Protein AF-A0A7C8Z5X6-F1 (afdb_monomer)

Sequence (108 aa):
DKYNLQQNEWLEAVYNARRQWAPVFFRGCFFASICSTQGIKTFFDGYVNQETTLPLFFKQYERALEDSLEREIEADYESIHSNPVLKTPSPMEQQAADQYTRTIFVKF

Foldseek 3Di:
DVPPCPPVPVVVVCVVCCCVDPVVNCVPPDDPACPDPVSVCVLCVPQDDPPQDPVSNVVSNVVSVVVVVVVVVVQVVCQVPPQDDQPDPDPVLVVCSVVDRPVVSVVD

pLDDT: mean 84.63, std 10.29, range [56.81, 95.25]

Mean predicted aligned error: 8.85 Å

Radius of gyration: 21.06 Å; Cα contacts (8 Å, |Δi|>4): 41; chains: 1; bounding box: 55×21×53 Å

Structure (mmCIF, N/CA/C/O backbone):
data_AF-A0A7C8Z5X6-F1
#
_entry.id   AF-A0A7C8Z5X6-F1
#
loop_
_atom_site.group_PDB
_atom_site.id
_atom_site.type_symbol
_atom_site.label_atom_id
_atom_site.label_alt_id
_atom_site.label_comp_id
_atom_site.label_asym_id
_atom_site.label_entity_id
_atom_site.label_seq_id
_atom_site.pdbx_PDB_ins_code
_atom_site.Cartn_x
_atom_site.Cartn_y
_atom_site.Cartn_z
_atom_site.occupancy
_atom_site.B_iso_or_equiv
_atom_site.auth_seq_id
_atom_site.auth_comp_id
_atom_site.auth_asym_id
_atom_site.auth_atom_id
_atom_site.pdbx_PDB_model_num
ATOM 1 N N . ASP A 1 1 ? -39.346 -7.160 20.034 1.00 57.62 1 ASP A N 1
ATOM 2 C CA . ASP A 1 1 ? -38.999 -6.198 21.111 1.00 57.62 1 ASP A CA 1
ATOM 3 C C . ASP A 1 1 ? -38.221 -6.781 22.298 1.00 57.62 1 ASP A C 1
ATOM 5 O O . ASP A 1 1 ? -38.447 -6.381 23.429 1.00 57.62 1 ASP A O 1
ATOM 9 N N . LYS A 1 2 ? -37.266 -7.706 22.094 1.00 59.91 2 LYS A N 1
ATOM 10 C CA . LYS A 1 2 ? -36.552 -8.359 23.218 1.00 59.91 2 LYS A CA 1
ATOM 11 C C . LYS A 1 2 ? -35.237 -7.668 23.626 1.00 59.91 2 LYS A C 1
ATOM 13 O O . LYS A 1 2 ? -34.713 -7.955 24.694 1.00 59.91 2 LYS A O 1
ATOM 18 N N . TYR A 1 3 ? -34.715 -6.762 22.791 1.00 69.88 3 TYR A N 1
ATOM 19 C CA . TYR A 1 3 ? -33.382 -6.163 22.975 1.00 69.88 3 TYR A CA 1
ATOM 20 C C . TYR A 1 3 ? -33.304 -4.655 22.673 1.00 69.88 3 TYR A C 1
ATOM 22 O O . TYR A 1 3 ? -32.208 -4.110 22.670 1.00 69.88 3 TYR A O 1
ATOM 30 N N . ASN A 1 4 ? -34.428 -3.984 22.376 1.00 65.19 4 ASN A N 1
A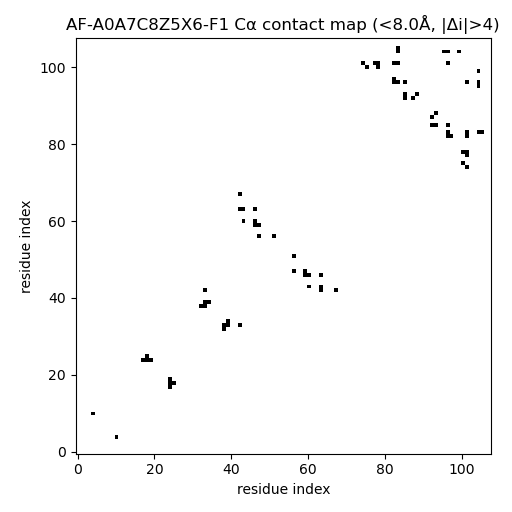TOM 31 C CA . ASN A 1 4 ? -34.481 -2.549 22.028 1.00 65.19 4 ASN A CA 1
ATOM 32 C C . ASN A 1 4 ? -33.417 -2.078 21.008 1.00 65.19 4 ASN A C 1
ATOM 34 O O . ASN A 1 4 ? -32.961 -0.941 21.041 1.00 65.19 4 ASN A O 1
ATOM 38 N N . LEU A 1 5 ? -33.032 -2.941 20.061 1.00 66.12 5 LEU A N 1
ATOM 39 C CA . LEU A 1 5 ? -31.973 -2.650 19.083 1.00 66.12 5 LEU A CA 1
ATOM 40 C C . LEU A 1 5 ? -32.390 -1.627 18.017 1.00 66.12 5 LEU A C 1
ATOM 42 O O . LEU A 1 5 ? -31.532 -1.111 17.311 1.00 66.12 5 LEU A O 1
ATOM 46 N N . GLN A 1 6 ? -33.688 -1.330 17.898 1.00 67.69 6 GLN A N 1
ATOM 47 C CA . GLN A 1 6 ? -34.221 -0.422 16.876 1.00 67.69 6 GLN A CA 1
ATOM 48 C C . GLN A 1 6 ? -33.844 1.054 17.084 1.00 67.69 6 GLN A C 1
ATOM 50 O O . GLN A 1 6 ? -34.075 1.852 16.189 1.00 67.69 6 GLN A O 1
ATOM 55 N N . GLN A 1 7 ? -33.265 1.418 18.233 1.00 71.81 7 GLN A N 1
ATOM 56 C CA . GLN A 1 7 ? -32.818 2.786 18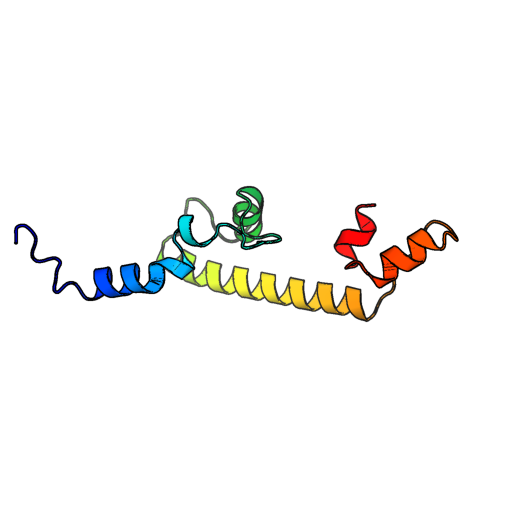.540 1.00 71.81 7 GLN A CA 1
ATOM 57 C C . GLN A 1 7 ? -31.298 2.885 18.733 1.00 71.81 7 GLN A C 1
ATOM 59 O O . GLN A 1 7 ? -30.796 3.890 19.229 1.00 71.81 7 GLN A O 1
ATOM 64 N N . ASN A 1 8 ? -30.543 1.835 18.402 1.00 84.50 8 ASN A N 1
ATOM 65 C CA . ASN A 1 8 ? -29.095 1.874 18.547 1.00 84.50 8 ASN A CA 1
ATOM 66 C C . ASN A 1 8 ? -28.462 2.498 17.296 1.00 84.50 8 ASN A C 1
ATOM 68 O O . ASN A 1 8 ? -28.217 1.809 16.304 1.00 84.50 8 ASN A O 1
ATOM 72 N N . GLU A 1 9 ? -28.178 3.797 17.381 1.00 88.31 9 GLU A N 1
ATOM 73 C CA . GLU A 1 9 ? -27.575 4.587 16.300 1.00 88.31 9 GLU A CA 1
ATOM 74 C C . GLU A 1 9 ? -26.265 3.981 15.781 1.00 88.31 9 GLU A C 1
ATOM 76 O O . GLU A 1 9 ? -26.001 3.995 14.579 1.00 88.31 9 GLU A O 1
ATOM 81 N N . TRP A 1 10 ? -25.449 3.390 16.661 1.00 88.25 10 TRP A N 1
ATOM 82 C CA . TRP A 1 10 ? -24.192 2.762 16.254 1.00 88.25 10 TRP A CA 1
ATOM 83 C C . TRP A 1 10 ? -24.431 1.524 15.383 1.00 88.25 10 TRP A C 1
ATOM 85 O O . TRP A 1 10 ? -23.795 1.372 14.340 1.00 88.25 10 TRP A O 1
ATOM 95 N N . LEU A 1 11 ? -25.376 0.657 15.760 1.00 87.25 11 LEU A N 1
ATOM 96 C CA . LEU A 1 11 ? -25.728 -0.515 14.951 1.00 87.25 11 LEU A CA 1
ATOM 97 C C . LEU A 1 11 ? -26.314 -0.114 13.600 1.00 87.25 11 LEU A C 1
ATOM 99 O O . LEU A 1 11 ? -25.993 -0.735 12.585 1.00 87.25 11 LEU A O 1
ATOM 103 N N . GLU A 1 12 ? -27.144 0.925 13.578 1.00 89.50 12 GLU A N 1
ATOM 104 C CA . GLU A 1 12 ? -27.697 1.461 12.340 1.00 89.50 12 GLU A CA 1
ATOM 105 C C . GLU A 1 12 ? -26.593 2.024 11.432 1.00 89.50 12 GLU A C 1
ATOM 107 O O . GLU A 1 12 ? -26.537 1.683 10.249 1.00 89.50 12 GLU A O 1
ATOM 112 N N . ALA A 1 13 ? -25.651 2.796 11.983 1.00 91.19 13 ALA A N 1
ATOM 113 C CA . ALA A 1 13 ? -24.504 3.319 11.245 1.00 91.19 13 ALA A CA 1
ATOM 114 C C . ALA A 1 13 ? -23.626 2.196 10.663 1.00 91.19 13 ALA A C 1
ATOM 116 O O . ALA A 1 13 ? -23.309 2.208 9.470 1.00 91.19 13 ALA A O 1
ATOM 117 N N . VAL A 1 14 ? -23.290 1.180 11.467 1.00 89.81 14 VAL A N 1
ATOM 118 C CA . VAL A 1 14 ? -22.502 0.016 11.021 1.00 89.81 14 VAL A CA 1
ATOM 119 C C . VAL A 1 14 ? -23.235 -0.761 9.926 1.00 89.81 14 VAL A C 1
ATOM 121 O O . VAL A 1 14 ? -22.626 -1.152 8.924 1.00 89.81 14 VAL A O 1
ATOM 124 N N . TYR A 1 15 ? -24.548 -0.956 10.079 1.00 89.31 15 TYR A N 1
ATOM 125 C CA . TYR A 1 15 ? -25.373 -1.616 9.074 1.00 89.31 15 TYR A CA 1
ATOM 126 C C . TYR A 1 15 ? -25.439 -0.805 7.778 1.00 89.31 15 TYR A C 1
ATOM 128 O O . TYR A 1 15 ? -25.327 -1.373 6.690 1.00 89.31 15 TYR A O 1
ATOM 136 N N . ASN A 1 16 ? -25.571 0.517 7.850 1.00 92.44 16 ASN A N 1
ATOM 137 C CA . ASN A 1 16 ? -25.575 1.389 6.677 1.00 92.44 16 ASN A CA 1
ATOM 138 C C . ASN A 1 16 ? -24.221 1.379 5.948 1.00 92.44 16 ASN A C 1
ATOM 140 O O . ASN A 1 16 ? -24.193 1.342 4.717 1.00 92.44 16 ASN A O 1
ATOM 144 N N . ALA A 1 17 ? -23.113 1.258 6.682 1.00 92.69 17 ALA A N 1
ATOM 145 C CA . ALA A 1 17 ? -21.767 1.119 6.128 1.00 92.69 17 ALA A CA 1
ATOM 146 C C . ALA A 1 17 ? -21.431 -0.292 5.600 1.00 92.69 17 ALA A C 1
ATOM 148 O O . ALA A 1 17 ? -20.336 -0.497 5.084 1.00 92.69 17 ALA A O 1
ATOM 149 N N . ARG A 1 18 ? -22.342 -1.279 5.666 1.00 92.69 18 ARG A N 1
ATOM 150 C CA . ARG A 1 18 ? -22.072 -2.696 5.312 1.00 92.69 18 ARG A CA 1
ATOM 151 C C . ARG A 1 18 ? -21.418 -2.923 3.950 1.00 92.69 18 ARG A C 1
ATOM 153 O O . ARG A 1 18 ? -20.668 -3.877 3.790 1.00 92.69 18 ARG A O 1
ATOM 160 N N . ARG A 1 19 ? -21.664 -2.052 2.969 1.00 87.94 19 ARG A N 1
ATOM 161 C CA . ARG A 1 19 ? -21.029 -2.140 1.642 1.00 87.94 19 ARG A CA 1
ATOM 162 C C . ARG A 1 19 ? -19.524 -1.856 1.659 1.00 87.94 19 ARG A C 1
ATOM 164 O O . ARG A 1 19 ? -18.848 -2.244 0.719 1.00 87.94 19 ARG A O 1
ATOM 171 N N . GLN A 1 20 ? -19.023 -1.181 2.690 1.00 84.38 20 GLN A N 1
ATOM 172 C CA . GLN A 1 20 ? -17.621 -0.785 2.830 1.00 84.38 20 GLN A CA 1
ATOM 173 C C . GLN A 1 20 ? -16.769 -1.825 3.563 1.00 84.38 20 GLN A C 1
ATOM 175 O O . GLN A 1 20 ? -15.550 -1.731 3.514 1.00 84.38 20 GLN A O 1
ATOM 180 N N . TRP A 1 21 ? -17.376 -2.806 4.243 1.00 83.75 21 TRP A N 1
ATOM 181 C CA . TRP A 1 21 ? -16.635 -3.778 5.060 1.00 83.75 21 TRP A CA 1
ATOM 182 C C . TRP A 1 21 ? -17.130 -5.228 4.947 1.00 83.75 21 TRP A C 1
ATOM 184 O O . TRP A 1 21 ? -16.357 -6.149 5.211 1.00 83.75 21 TRP A O 1
ATOM 194 N N . ALA A 1 22 ? -18.390 -5.481 4.566 1.00 86.38 22 ALA A N 1
ATOM 195 C CA . ALA A 1 22 ? -18.926 -6.840 4.563 1.00 86.38 22 ALA A CA 1
ATOM 196 C C . ALA A 1 22 ? -18.555 -7.601 3.267 1.00 86.38 22 ALA A C 1
ATOM 198 O O . ALA A 1 22 ? -18.941 -7.171 2.174 1.00 86.38 22 ALA A O 1
ATOM 199 N N . PRO A 1 23 ? -17.918 -8.791 3.364 1.00 82.69 23 PRO A N 1
ATOM 200 C CA . PRO A 1 23 ? -17.373 -9.519 2.211 1.00 82.69 23 PRO A CA 1
ATOM 201 C C . PRO A 1 23 ? -18.363 -9.832 1.084 1.00 82.69 23 PRO A C 1
ATOM 203 O O . PRO A 1 23 ? -17.979 -9.924 -0.080 1.00 82.69 23 PRO A O 1
ATOM 206 N N . VAL A 1 24 ? -19.651 -9.993 1.405 1.00 88.00 24 VAL A N 1
ATOM 207 C CA . VAL A 1 24 ? -20.696 -10.297 0.413 1.00 88.00 24 VAL A CA 1
ATOM 208 C C . VAL A 1 24 ? -20.836 -9.203 -0.651 1.00 88.00 24 VAL A C 1
ATOM 210 O O . VAL A 1 24 ? -21.163 -9.513 -1.794 1.00 88.00 24 VAL A O 1
ATOM 213 N N . PHE A 1 25 ? -20.541 -7.946 -0.304 1.00 86.56 25 PHE A N 1
ATOM 214 C CA . PHE A 1 25 ? -20.619 -6.810 -1.226 1.00 86.56 25 PHE A CA 1
ATOM 215 C C . PHE A 1 25 ? -19.339 -6.600 -2.041 1.00 86.56 25 PHE A C 1
ATOM 217 O O . PHE A 1 25 ? -19.339 -5.780 -2.951 1.00 86.56 25 PHE A O 1
ATOM 224 N N . PHE A 1 26 ? -18.276 -7.356 -1.760 1.00 81.31 26 PHE A N 1
ATOM 225 C CA . PHE A 1 26 ? -16.993 -7.264 -2.461 1.00 81.31 26 PHE A CA 1
ATOM 226 C C . PHE A 1 26 ? -16.859 -8.245 -3.626 1.00 81.31 26 PHE A C 1
ATOM 228 O O . PHE A 1 26 ? -15.841 -8.255 -4.318 1.00 81.31 26 PHE A O 1
ATOM 235 N N . ARG A 1 27 ? -17.870 -9.090 -3.872 1.00 80.19 27 ARG A N 1
ATOM 236 C CA . ARG A 1 27 ? -17.852 -10.011 -5.014 1.00 80.19 27 ARG A CA 1
ATOM 237 C C . ARG A 1 27 ? -17.775 -9.221 -6.322 1.00 80.19 27 ARG A C 1
ATOM 239 O O . ARG A 1 27 ? -18.687 -8.468 -6.640 1.00 80.19 27 ARG A O 1
ATOM 246 N N . GLY A 1 28 ? -16.703 -9.438 -7.083 1.00 77.00 28 GLY A N 1
ATOM 247 C CA . GLY A 1 28 ? -16.449 -8.751 -8.353 1.00 77.00 28 GLY A CA 1
ATOM 248 C C . GLY A 1 28 ? -15.631 -7.461 -8.230 1.00 77.00 28 GLY A C 1
ATOM 249 O O . GLY A 1 28 ? -15.271 -6.889 -9.253 1.00 77.00 28 GLY A O 1
ATOM 250 N N . CYS A 1 29 ? -15.288 -7.022 -7.016 1.00 77.50 29 CYS A N 1
ATOM 251 C CA . CYS A 1 29 ? -14.332 -5.939 -6.806 1.00 77.50 29 CYS A CA 1
ATOM 252 C C . CYS A 1 29 ? -12.905 -6.504 -6.811 1.00 77.50 29 CYS A C 1
ATOM 254 O O . CYS A 1 29 ? -12.582 -7.410 -6.041 1.00 77.50 29 CYS A O 1
ATOM 256 N N . PHE A 1 30 ? -12.050 -5.977 -7.687 1.00 70.12 30 PHE A N 1
ATOM 257 C CA . PHE A 1 30 ? -10.629 -6.307 -7.701 1.00 70.12 30 PHE A CA 1
ATOM 258 C C . PHE A 1 30 ? -9.888 -5.446 -6.675 1.00 70.12 30 PHE A C 1
ATOM 260 O O . PHE A 1 30 ? -9.941 -4.221 -6.738 1.00 70.12 30 PHE A O 1
ATOM 267 N N . PHE A 1 31 ? -9.181 -6.090 -5.747 1.00 65.69 31 PHE A N 1
ATOM 268 C CA . PHE A 1 31 ? -8.319 -5.427 -4.772 1.00 65.69 31 PHE A CA 1
ATOM 269 C C . PHE A 1 31 ? -6.892 -5.918 -4.999 1.00 65.69 31 PHE A C 1
ATOM 271 O O . PHE A 1 31 ? -6.545 -7.032 -4.609 1.00 65.69 31 PHE A O 1
ATOM 278 N N . ALA A 1 32 ? -6.082 -5.101 -5.672 1.00 59.44 32 ALA A N 1
ATOM 279 C CA . ALA A 1 32 ? -4.797 -5.515 -6.233 1.00 59.44 32 ALA A CA 1
ATOM 280 C C . ALA A 1 32 ? -3.754 -5.969 -5.192 1.00 59.44 32 ALA A C 1
ATOM 282 O O . ALA A 1 32 ? -2.874 -6.756 -5.530 1.00 59.44 32 ALA A O 1
ATOM 283 N N . SER A 1 33 ? -3.831 -5.483 -3.945 1.00 56.81 33 SER A N 1
ATOM 284 C CA . SER A 1 33 ? -2.739 -5.662 -2.971 1.00 56.81 33 SER A CA 1
ATOM 285 C C . SER A 1 33 ? -3.198 -5.889 -1.520 1.00 56.81 33 SER A C 1
ATOM 287 O O . SER A 1 33 ? -2.727 -6.807 -0.851 1.00 56.81 33 SER A O 1
ATOM 289 N N . ILE A 1 34 ? -4.179 -5.123 -1.028 1.00 58.47 34 ILE A N 1
ATOM 290 C CA . ILE A 1 34 ? -4.495 -5.068 0.415 1.00 58.47 34 ILE A CA 1
ATOM 291 C C . ILE A 1 34 ? -5.336 -6.267 0.903 1.00 58.47 34 ILE A C 1
ATOM 293 O O . ILE A 1 34 ? -5.250 -6.649 2.066 1.00 58.47 34 ILE A O 1
ATOM 297 N N . CYS A 1 35 ? -6.111 -6.925 0.033 1.00 56.81 35 CYS A N 1
ATOM 298 C CA . CYS A 1 35 ? -7.020 -8.006 0.453 1.00 56.81 35 CYS A CA 1
ATOM 299 C C . CYS A 1 35 ? -6.354 -9.366 0.723 1.00 56.81 35 CYS A C 1
ATOM 301 O O . CYS A 1 35 ? -7.030 -10.282 1.194 1.00 56.81 35 CYS A O 1
ATOM 303 N N . SER A 1 36 ? -5.064 -9.541 0.426 1.00 63.72 36 SER A N 1
ATOM 304 C CA . SER A 1 36 ? -4.366 -10.782 0.775 1.00 63.72 36 SER A CA 1
ATOM 305 C C . SER A 1 36 ? -4.034 -10.801 2.268 1.00 63.72 36 SER A C 1
ATOM 307 O O . SER A 1 36 ? -3.617 -9.789 2.831 1.00 63.72 36 SER A O 1
ATOM 309 N N . THR A 1 37 ? -4.127 -11.967 2.914 1.00 61.41 37 THR A N 1
ATOM 310 C CA . THR A 1 37 ? -3.630 -12.162 4.291 1.00 61.41 37 THR A CA 1
ATOM 311 C C . THR A 1 37 ? -2.149 -11.795 4.417 1.00 61.41 37 THR A C 1
ATOM 313 O O . THR A 1 37 ? -1.708 -11.343 5.472 1.00 61.41 37 THR A O 1
ATOM 316 N N . GLN A 1 38 ? -1.391 -11.933 3.326 1.00 63.00 38 GLN A N 1
ATOM 317 C CA . GLN A 1 38 ? -0.010 -11.472 3.238 1.00 63.00 38 GLN A CA 1
ATOM 318 C C . GLN A 1 38 ? 0.076 -9.943 3.150 1.00 63.00 38 GLN A C 1
ATOM 320 O O . GLN A 1 38 ? 0.911 -9.368 3.834 1.00 63.00 38 GLN A O 1
ATOM 325 N N . GLY A 1 39 ? -0.822 -9.295 2.398 1.00 66.38 39 GLY A N 1
ATOM 326 C CA . GLY A 1 39 ? -0.875 -7.837 2.227 1.00 66.38 39 GLY A CA 1
ATOM 327 C C . GLY A 1 39 ? -1.138 -7.090 3.535 1.00 66.38 39 GLY A C 1
ATOM 328 O O . GLY A 1 39 ? -0.433 -6.137 3.859 1.00 66.38 39 GLY A O 1
ATOM 329 N N . ILE A 1 40 ? -2.085 -7.581 4.343 1.00 71.50 40 ILE A N 1
ATOM 330 C CA . ILE A 1 40 ? -2.368 -7.017 5.676 1.00 71.50 40 ILE A CA 1
ATOM 331 C C . ILE A 1 40 ? -1.150 -7.171 6.594 1.00 71.50 40 ILE A C 1
ATOM 333 O O . ILE A 1 40 ? -0.785 -6.235 7.302 1.00 71.50 40 ILE A O 1
ATOM 337 N N . LYS A 1 41 ? -0.485 -8.334 6.569 1.00 74.75 41 LYS A N 1
ATOM 338 C CA . LYS A 1 41 ? 0.706 -8.568 7.393 1.00 74.75 41 LYS A CA 1
ATOM 339 C C . LYS A 1 41 ? 1.869 -7.663 6.982 1.00 74.75 41 LYS A C 1
ATOM 341 O O . LYS A 1 41 ? 2.527 -7.121 7.858 1.00 74.75 41 LYS A O 1
ATOM 346 N N . THR A 1 42 ? 2.104 -7.480 5.682 1.00 80.50 42 THR A N 1
ATOM 347 C CA . THR A 1 42 ? 3.166 -6.594 5.179 1.00 80.50 42 THR A CA 1
ATOM 348 C C . THR A 1 42 ? 2.874 -5.119 5.423 1.00 80.50 42 THR A C 1
ATOM 350 O O . THR A 1 42 ? 3.808 -4.348 5.596 1.00 80.50 42 THR A O 1
ATOM 353 N N . PHE A 1 43 ? 1.600 -4.715 5.443 1.00 84.44 43 PHE A N 1
ATOM 354 C CA . PHE A 1 43 ? 1.219 -3.323 5.690 1.00 84.44 43 PHE A CA 1
ATOM 355 C C . PHE A 1 43 ? 1.572 -2.877 7.114 1.00 84.44 43 PHE A C 1
ATOM 357 O O . PHE A 1 43 ? 2.092 -1.786 7.307 1.00 84.44 43 PHE A O 1
ATOM 364 N N . PHE A 1 44 ? 1.332 -3.738 8.106 1.00 88.06 44 PHE A N 1
ATOM 365 C CA . PHE A 1 44 ? 1.617 -3.440 9.514 1.00 88.06 44 PHE A CA 1
ATOM 366 C C . PHE A 1 44 ? 3.011 -3.870 9.981 1.00 88.06 44 PHE A C 1
ATOM 368 O O . PHE A 1 44 ? 3.325 -3.726 11.168 1.00 88.06 44 PHE A O 1
ATOM 375 N N . ASP A 1 45 ? 3.839 -4.408 9.085 1.00 87.88 45 ASP A N 1
ATOM 376 C CA . ASP A 1 45 ? 5.164 -4.903 9.444 1.00 87.88 45 ASP A CA 1
ATOM 377 C C . ASP A 1 45 ? 6.044 -3.757 9.957 1.00 87.88 45 ASP A C 1
ATOM 379 O O . ASP A 1 45 ? 6.153 -2.708 9.330 1.00 87.88 45 ASP A O 1
ATOM 383 N N . GLY A 1 46 ? 6.621 -3.931 11.145 1.00 88.94 46 GLY A N 1
ATOM 384 C CA . GLY A 1 46 ? 7.378 -2.883 11.838 1.00 88.94 46 GLY A CA 1
ATOM 385 C C . GLY A 1 46 ? 6.549 -1.825 12.588 1.00 88.94 46 GLY A C 1
ATOM 386 O O . GLY A 1 46 ? 7.126 -1.103 13.400 1.00 88.94 46 GLY A O 1
ATOM 387 N N . TYR A 1 47 ? 5.223 -1.757 12.406 1.00 90.44 47 TYR A N 1
ATOM 388 C CA . TYR A 1 47 ? 4.356 -0.766 13.073 1.00 90.44 47 TYR A CA 1
ATOM 389 C C . TYR A 1 47 ? 3.613 -1.324 14.289 1.00 90.44 47 TYR A C 1
ATOM 391 O O . TYR A 1 47 ? 3.448 -0.625 15.291 1.00 90.44 47 TYR A O 1
ATOM 399 N N . VAL A 1 48 ? 3.141 -2.572 14.203 1.00 91.62 48 VAL A N 1
ATOM 400 C CA . VAL A 1 48 ? 2.292 -3.198 15.228 1.00 91.62 48 VAL A CA 1
ATOM 401 C C . VAL A 1 48 ? 2.916 -4.505 15.706 1.00 91.62 48 VAL A C 1
ATOM 403 O O . VAL A 1 48 ? 3.340 -5.345 14.917 1.00 91.62 48 VAL A O 1
ATOM 406 N N . ASN A 1 49 ? 2.936 -4.698 17.023 1.00 90.19 49 ASN A N 1
ATOM 407 C CA . ASN A 1 49 ? 3.389 -5.920 17.683 1.00 90.19 49 ASN A CA 1
ATOM 408 C C . ASN A 1 49 ? 2.424 -6.327 18.813 1.00 90.19 49 ASN A C 1
ATOM 410 O O . ASN A 1 49 ? 1.420 -5.661 19.065 1.00 90.19 49 ASN A O 1
ATOM 414 N N . GLN A 1 50 ? 2.731 -7.424 19.511 1.00 89.56 50 GLN A N 1
ATOM 415 C CA . GLN A 1 50 ? 1.876 -7.952 20.586 1.00 89.56 50 GLN A CA 1
ATOM 416 C C . GLN A 1 50 ? 1.731 -7.004 21.791 1.00 89.56 50 GLN A C 1
ATOM 418 O O . GLN A 1 50 ? 0.766 -7.120 22.539 1.00 89.56 50 GLN A O 1
ATOM 423 N N .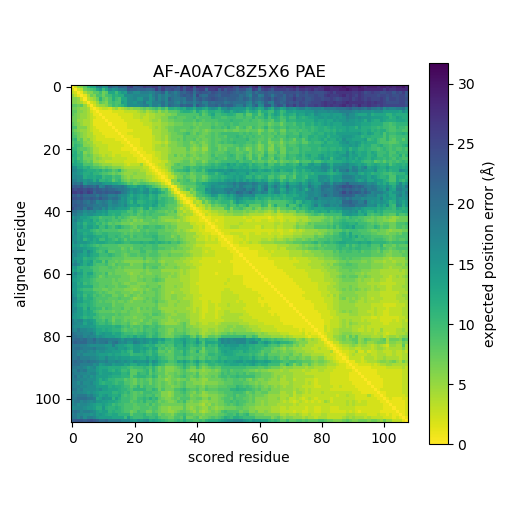 GLU A 1 51 ? 2.656 -6.060 21.969 1.00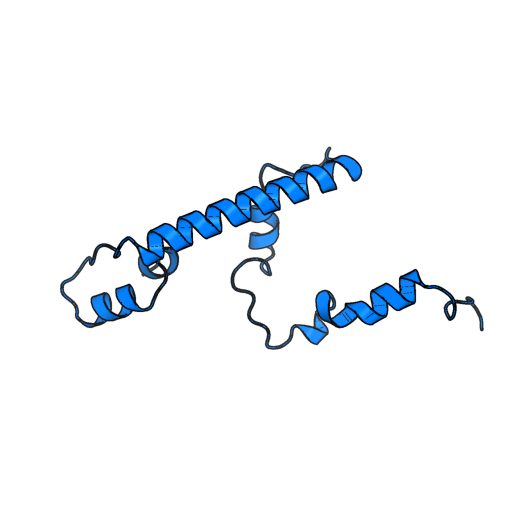 92.94 51 GLU A N 1
ATOM 424 C CA . GLU A 1 51 ? 2.653 -5.082 23.065 1.00 92.94 51 GLU A CA 1
ATOM 425 C C . GLU A 1 51 ? 1.953 -3.767 22.676 1.00 92.94 51 GLU A C 1
ATOM 427 O O . GLU A 1 51 ? 1.779 -2.870 23.503 1.00 92.94 51 GLU A O 1
ATOM 432 N N . THR A 1 52 ? 1.531 -3.631 21.414 1.00 93.00 52 THR A N 1
ATOM 433 C CA . THR A 1 52 ? 0.908 -2.407 20.907 1.00 93.00 52 THR A CA 1
ATOM 434 C C . THR A 1 52 ? -0.501 -2.260 21.475 1.00 93.00 52 THR A C 1
ATOM 436 O O . THR A 1 52 ? -1.410 -3.025 21.158 1.00 93.00 52 THR A O 1
ATOM 439 N N . THR A 1 53 ? -0.698 -1.246 22.317 1.00 95.25 53 THR A N 1
ATOM 440 C CA . THR A 1 53 ? -2.014 -0.931 22.887 1.00 95.25 53 THR A CA 1
ATOM 441 C C . THR A 1 53 ? -2.950 -0.332 21.835 1.00 95.25 53 THR A C 1
ATOM 443 O O . THR A 1 53 ? -2.497 0.281 20.872 1.00 95.25 53 THR A O 1
ATOM 446 N N . LEU A 1 54 ? -4.269 -0.442 22.0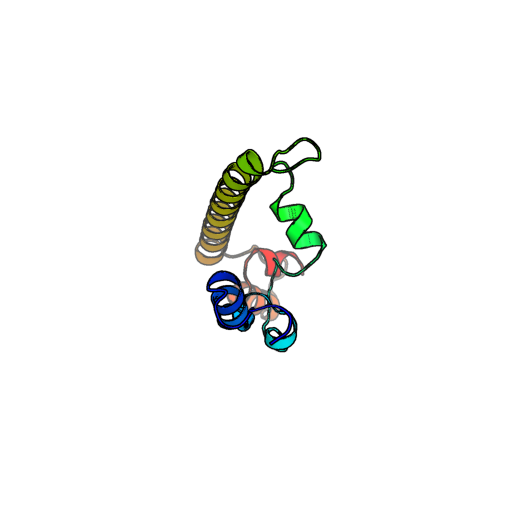30 1.00 94.12 54 LEU A N 1
ATOM 447 C CA . LEU A 1 54 ? -5.262 0.118 21.097 1.00 94.12 54 LEU A CA 1
ATOM 448 C C . LEU A 1 54 ? -5.077 1.623 20.799 1.00 94.12 54 LEU A C 1
ATOM 450 O O . LEU A 1 54 ? -5.152 2.002 19.633 1.00 94.12 54 LEU A O 1
ATOM 454 N N . PRO A 1 55 ? -4.792 2.502 21.779 1.00 94.06 55 PRO A N 1
ATOM 455 C CA . PRO A 1 55 ? -4.518 3.908 21.475 1.00 94.06 55 PRO A CA 1
ATOM 456 C C . PRO A 1 55 ? -3.250 4.107 20.636 1.00 94.06 55 PRO A C 1
ATOM 458 O O . PRO A 1 55 ? -3.204 4.990 19.781 1.00 94.06 55 PRO A O 1
ATOM 461 N N . LEU A 1 56 ? -2.217 3.293 20.873 1.00 93.88 56 LEU A N 1
ATOM 462 C CA . LEU A 1 56 ? -0.981 3.337 20.094 1.00 93.88 56 LEU A CA 1
ATOM 463 C C . LEU A 1 56 ? -1.194 2.781 18.682 1.00 93.88 56 LEU A C 1
ATOM 465 O O . LEU A 1 56 ? -0.621 3.308 17.735 1.00 93.88 56 LEU A O 1
ATOM 469 N N . PHE A 1 57 ? -2.060 1.777 18.535 1.00 94.06 57 PHE A N 1
ATOM 470 C CA . PHE A 1 57 ? -2.427 1.200 17.249 1.00 94.06 57 PHE A CA 1
ATOM 471 C C . PHE A 1 57 ? -2.963 2.257 16.283 1.00 94.06 57 PHE A C 1
ATOM 473 O O . PHE A 1 57 ? -2.504 2.295 15.151 1.00 94.06 57 PHE A O 1
ATOM 480 N N . PHE A 1 58 ? -3.861 3.152 16.711 1.00 93.94 58 PHE A N 1
ATOM 481 C CA . PHE A 1 58 ? -4.385 4.195 15.816 1.00 93.94 58 PHE A CA 1
ATOM 482 C C . PHE A 1 58 ? -3.290 5.135 15.305 1.00 93.94 58 PHE A C 1
ATOM 484 O O . PHE A 1 58 ? -3.238 5.422 14.114 1.00 93.94 58 PHE A O 1
ATOM 491 N N . LYS A 1 59 ? -2.356 5.532 16.178 1.00 94.06 59 LYS A N 1
ATOM 492 C CA . LYS A 1 59 ? -1.206 6.356 15.775 1.00 94.06 59 LYS A CA 1
ATOM 493 C C . LYS A 1 59 ? -0.298 5.629 14.785 1.00 94.06 59 LYS A C 1
ATOM 495 O O . LYS A 1 59 ? 0.170 6.221 13.821 1.00 94.06 59 LYS A O 1
ATOM 500 N N . GLN A 1 60 ? -0.041 4.345 15.028 1.00 94.25 60 GLN A N 1
ATOM 501 C CA . GLN A 1 60 ? 0.794 3.532 14.144 1.00 94.25 60 GLN A CA 1
ATOM 502 C C . GLN A 1 60 ? 0.098 3.214 12.818 1.00 94.25 60 GLN A C 1
ATOM 504 O O . GLN A 1 60 ? 0.760 3.143 11.791 1.00 94.25 60 GLN A O 1
ATOM 509 N N . TYR A 1 61 ? -1.226 3.066 12.824 1.00 92.06 61 TYR A N 1
ATOM 510 C CA . TYR A 1 61 ? -2.037 2.889 11.625 1.00 92.06 61 TYR A CA 1
ATOM 511 C C . TYR A 1 61 ? -1.960 4.113 10.711 1.00 92.06 61 TYR A C 1
ATOM 513 O O . TYR A 1 61 ? -1.711 3.957 9.521 1.00 92.06 61 TYR A O 1
ATOM 521 N N . GLU A 1 62 ? -2.137 5.318 11.262 1.00 93.50 62 GLU A N 1
ATOM 522 C CA . GLU A 1 62 ? -2.024 6.565 10.494 1.00 93.50 62 GLU A CA 1
ATOM 523 C C . GLU A 1 62 ? -0.638 6.695 9.857 1.00 93.50 62 GLU A C 1
ATOM 525 O O . GLU A 1 62 ? -0.532 6.985 8.669 1.00 93.50 62 GLU A O 1
ATOM 530 N N . ARG A 1 63 ? 0.416 6.374 10.614 1.00 93.81 63 ARG A N 1
ATOM 531 C CA . ARG A 1 63 ? 1.788 6.378 10.103 1.00 93.81 63 ARG A CA 1
ATOM 532 C C . ARG A 1 63 ? 2.021 5.334 9.006 1.00 93.81 63 ARG A C 1
ATOM 534 O O . ARG A 1 63 ? 2.596 5.653 7.976 1.00 93.81 63 ARG A O 1
ATOM 541 N N . ALA A 1 64 ? 1.555 4.100 9.203 1.00 91.75 64 ALA A N 1
ATOM 542 C CA . ALA A 1 64 ? 1.664 3.045 8.194 1.00 91.75 64 ALA A CA 1
ATOM 543 C C . ALA A 1 64 ? 0.921 3.412 6.899 1.00 91.75 64 ALA A C 1
ATOM 545 O O . ALA A 1 64 ? 1.371 3.077 5.804 1.00 91.75 64 ALA A O 1
ATOM 546 N N . LEU A 1 65 ? -0.210 4.114 7.023 1.00 90.75 65 LEU A N 1
ATOM 547 C CA . LEU A 1 65 ? -0.976 4.617 5.890 1.00 90.75 65 LEU A CA 1
ATOM 548 C C . LEU A 1 65 ? -0.211 5.704 5.128 1.00 90.75 65 LEU A C 1
ATOM 550 O O . LEU A 1 65 ? -0.137 5.629 3.905 1.00 90.75 65 LEU A O 1
ATOM 554 N N . GLU A 1 66 ? 0.368 6.674 5.834 1.00 93.94 66 GLU A N 1
ATOM 555 C CA . GLU A 1 66 ? 1.175 7.743 5.236 1.00 93.94 66 GLU A CA 1
ATOM 556 C C . GLU A 1 66 ? 2.400 7.175 4.504 1.00 93.94 66 GLU A C 1
ATOM 558 O O . GLU A 1 66 ? 2.569 7.423 3.312 1.00 93.94 66 GLU A O 1
ATOM 563 N N . ASP A 1 67 ? 3.162 6.296 5.159 1.00 92.62 67 ASP A N 1
ATOM 564 C CA . ASP A 1 67 ? 4.333 5.638 4.565 1.00 92.62 67 ASP A CA 1
ATOM 565 C C . ASP A 1 67 ? 3.944 4.719 3.382 1.00 92.62 67 ASP A C 1
ATOM 567 O O . ASP A 1 67 ? 4.729 4.466 2.464 1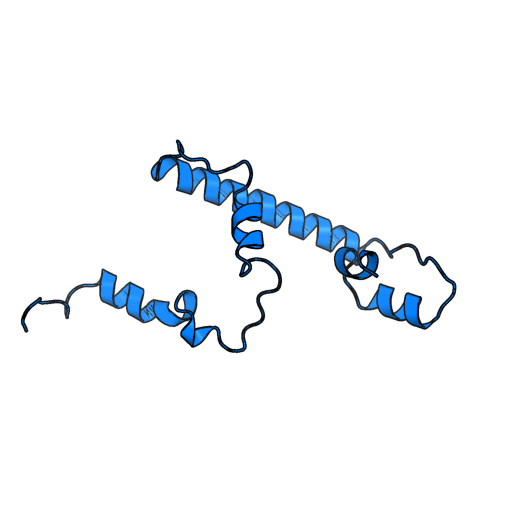.00 92.62 67 ASP A O 1
ATOM 571 N N . SER A 1 68 ? 2.730 4.155 3.386 1.00 88.56 68 SER A N 1
ATOM 572 C CA . SER A 1 68 ? 2.209 3.394 2.244 1.00 88.56 68 SER A CA 1
ATOM 573 C C . SER A 1 68 ? 1.863 4.301 1.069 1.00 88.56 68 SER A C 1
ATOM 575 O O . SER A 1 68 ? 2.163 3.939 -0.066 1.00 88.56 68 SER A O 1
ATOM 577 N N . LEU A 1 69 ? 1.238 5.449 1.334 1.00 90.94 69 LEU A N 1
ATOM 578 C CA . LEU A 1 69 ? 0.874 6.423 0.311 1.00 90.94 69 LEU A CA 1
ATOM 579 C C . LEU A 1 69 ? 2.124 7.034 -0.329 1.00 90.94 69 LEU A C 1
ATOM 581 O O . LEU A 1 69 ? 2.194 7.136 -1.547 1.00 90.94 69 LEU A O 1
ATOM 585 N N . GLU A 1 70 ? 3.130 7.387 0.470 1.00 94.56 70 GLU A N 1
ATOM 586 C CA . GLU A 1 70 ? 4.393 7.928 -0.041 1.00 94.56 70 GLU A CA 1
ATOM 587 C C . GLU A 1 70 ? 5.103 6.927 -0.963 1.00 94.56 70 GLU A C 1
ATOM 589 O O . GLU A 1 70 ? 5.535 7.284 -2.058 1.00 94.56 70 GLU A O 1
ATOM 594 N N . ARG A 1 71 ? 5.149 5.643 -0.578 1.00 90.38 71 ARG A N 1
ATOM 595 C CA . ARG A 1 71 ? 5.703 4.584 -1.436 1.00 90.38 71 ARG A CA 1
ATOM 596 C C . ARG A 1 71 ? 4.919 4.387 -2.731 1.00 90.38 71 ARG A C 1
ATOM 598 O O . ARG A 1 71 ? 5.531 4.077 -3.748 1.00 90.38 71 ARG A O 1
ATOM 605 N N . GLU A 1 72 ? 3.594 4.514 -2.695 1.00 89.56 72 GLU A N 1
ATOM 606 C CA . GLU A 1 72 ? 2.752 4.439 -3.895 1.00 89.56 72 GLU A CA 1
ATOM 607 C C . GLU A 1 72 ? 3.028 5.622 -4.830 1.00 89.56 72 GLU A C 1
ATOM 609 O O . GLU A 1 72 ? 3.269 5.408 -6.014 1.00 89.56 72 GLU A O 1
ATOM 614 N N . ILE A 1 73 ? 3.113 6.841 -4.287 1.00 92.56 73 ILE A N 1
ATOM 615 C CA . ILE A 1 73 ? 3.455 8.051 -5.047 1.00 92.56 73 ILE A CA 1
ATOM 616 C C . ILE A 1 73 ? 4.828 7.913 -5.713 1.00 92.56 73 ILE A C 1
ATOM 618 O O . ILE A 1 73 ? 4.964 8.220 -6.896 1.00 92.56 73 ILE A O 1
ATOM 622 N N . GLU A 1 74 ? 5.839 7.439 -4.982 1.00 93.31 74 GLU A N 1
ATOM 623 C CA . GLU A 1 74 ? 7.180 7.239 -5.541 1.00 93.31 74 GLU A CA 1
ATOM 624 C C . GLU A 1 74 ? 7.178 6.153 -6.627 1.00 93.31 74 GLU A C 1
ATOM 626 O O . GLU A 1 74 ? 7.763 6.333 -7.695 1.00 93.31 74 GLU A O 1
ATOM 631 N N . ALA A 1 75 ? 6.473 5.039 -6.404 1.00 89.38 75 ALA A N 1
ATOM 632 C CA . ALA A 1 75 ? 6.360 3.969 -7.393 1.00 89.38 75 ALA A CA 1
ATOM 633 C C . ALA A 1 75 ? 5.644 4.428 -8.676 1.00 89.38 75 ALA A C 1
ATOM 635 O O . ALA A 1 75 ? 6.066 4.067 -9.780 1.00 89.38 75 ALA A O 1
ATOM 636 N N . ASP A 1 76 ? 4.597 5.243 -8.546 1.00 90.56 76 ASP A N 1
ATOM 637 C CA . ASP A 1 76 ? 3.897 5.855 -9.675 1.00 90.56 76 ASP A CA 1
ATOM 638 C C . ASP A 1 76 ? 4.798 6.850 -10.405 1.00 90.56 76 ASP A C 1
ATOM 640 O O . ASP A 1 76 ? 4.874 6.837 -11.637 1.00 90.56 76 ASP A O 1
ATOM 644 N N . TYR A 1 77 ? 5.537 7.675 -9.658 1.00 91.75 77 TYR A N 1
ATOM 645 C CA . TYR A 1 77 ? 6.506 8.599 -10.230 1.00 91.75 77 TYR A CA 1
ATOM 646 C C . TYR A 1 77 ? 7.562 7.848 -11.049 1.00 91.75 77 TYR A C 1
ATOM 648 O O . TYR A 1 77 ? 7.767 8.188 -12.219 1.00 91.75 77 TYR A O 1
ATOM 656 N N . GLU A 1 78 ? 8.170 6.791 -10.503 1.00 89.75 78 GLU A N 1
ATOM 657 C CA . GLU A 1 78 ? 9.107 5.942 -11.245 1.00 89.75 78 GLU A CA 1
ATOM 658 C C . GLU A 1 78 ? 8.460 5.329 -12.490 1.00 89.75 78 GLU A C 1
ATOM 660 O O . GLU A 1 78 ? 9.076 5.316 -13.554 1.00 89.75 78 GLU A O 1
ATOM 665 N N . SER A 1 79 ? 7.228 4.826 -12.381 1.00 88.12 79 SER A N 1
ATOM 666 C CA . SER A 1 79 ? 6.555 4.156 -13.494 1.00 88.12 79 SER A CA 1
ATOM 667 C C . SER A 1 79 ? 6.170 5.104 -14.632 1.00 88.12 79 SER A C 1
ATOM 669 O O . SER A 1 79 ? 6.085 4.657 -15.772 1.00 88.12 79 SER A O 1
ATOM 671 N N . ILE A 1 80 ? 5.920 6.383 -14.340 1.00 87.00 80 ILE A N 1
ATOM 672 C CA . ILE A 1 80 ? 5.567 7.401 -15.343 1.00 87.00 80 ILE A CA 1
ATOM 673 C C . ILE A 1 80 ? 6.823 8.004 -15.985 1.00 87.00 80 ILE A C 1
ATOM 675 O O . ILE A 1 80 ? 6.824 8.311 -17.177 1.00 87.00 80 ILE A O 1
ATOM 679 N N . HIS A 1 81 ? 7.888 8.201 -15.204 1.00 86.06 81 HIS A N 1
ATOM 680 C CA . HIS A 1 81 ? 9.057 8.974 -15.636 1.00 86.06 81 HIS A CA 1
ATOM 681 C C . HIS A 1 81 ? 10.257 8.107 -16.038 1.00 86.06 81 HIS A C 1
ATOM 683 O O . HIS A 1 81 ? 11.221 8.625 -16.605 1.00 86.06 81 HIS A O 1
ATOM 689 N N . SER A 1 82 ? 10.223 6.800 -15.770 1.00 82.88 82 SER A N 1
ATOM 690 C CA . SER A 1 82 ? 11.284 5.862 -16.129 1.00 82.88 82 SER A CA 1
ATOM 691 C C . SER A 1 82 ? 10.732 4.690 -16.930 1.00 82.88 82 SER A C 1
ATOM 693 O O . SER A 1 82 ? 9.928 3.900 -16.439 1.00 82.88 82 SER A O 1
ATOM 695 N N . ASN A 1 83 ? 11.233 4.523 -18.154 1.00 79.81 83 ASN A N 1
ATOM 696 C CA . ASN A 1 83 ? 10.960 3.315 -18.920 1.00 79.81 83 ASN A CA 1
ATOM 697 C C . ASN A 1 83 ? 11.779 2.147 -18.353 1.00 79.81 83 ASN A C 1
ATOM 699 O O . ASN A 1 83 ? 12.984 2.303 -18.109 1.00 79.81 83 ASN A O 1
ATOM 703 N N . PRO A 1 84 ? 11.171 0.966 -18.156 1.00 83.75 84 PRO A N 1
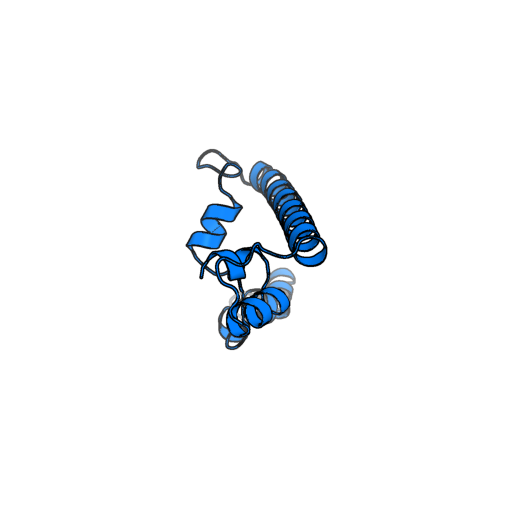ATOM 704 C CA . PRO A 1 84 ? 11.915 -0.198 -17.717 1.00 83.75 84 PRO A CA 1
ATOM 705 C C . PRO A 1 84 ? 12.932 -0.620 -18.786 1.00 83.75 84 PRO A C 1
ATOM 707 O O . PRO A 1 84 ? 12.733 -0.446 -19.988 1.00 83.75 84 PRO A O 1
ATOM 710 N N . VAL A 1 85 ? 14.055 -1.180 -18.335 1.00 86.50 85 VAL A N 1
ATOM 711 C CA . VAL A 1 85 ? 15.114 -1.644 -19.237 1.00 86.50 85 VAL A CA 1
ATOM 712 C C . VAL A 1 85 ? 14.646 -2.914 -19.940 1.00 86.50 85 VAL A C 1
ATOM 714 O O . VAL A 1 85 ? 14.394 -3.926 -19.285 1.00 86.50 85 VAL A O 1
ATOM 717 N N . LEU A 1 86 ? 14.567 -2.861 -21.270 1.00 89.50 86 LEU A N 1
ATOM 718 C CA . LEU A 1 86 ? 14.261 -4.023 -22.101 1.00 89.50 86 LEU A CA 1
ATOM 719 C C . LEU A 1 86 ? 15.464 -4.979 -22.113 1.00 89.50 86 LEU A C 1
ATOM 721 O O . LEU A 1 86 ? 16.601 -4.561 -22.344 1.00 89.50 86 LEU A O 1
ATOM 725 N N . LYS A 1 87 ? 15.220 -6.268 -21.868 1.00 88.31 87 LYS A N 1
ATOM 726 C CA . LYS A 1 87 ? 16.230 -7.336 -21.923 1.00 88.31 87 LYS A CA 1
ATOM 727 C C . LYS A 1 87 ? 16.464 -7.813 -23.355 1.00 88.31 87 LYS A C 1
ATOM 729 O O . LYS A 1 87 ? 17.548 -8.305 -23.669 1.00 88.31 87 LYS A O 1
ATOM 734 N N . THR A 1 88 ? 15.464 -7.686 -24.223 1.00 88.81 88 THR A N 1
ATOM 735 C CA . THR A 1 88 ? 15.510 -8.099 -25.626 1.00 88.81 88 THR A CA 1
ATOM 736 C C . THR A 1 88 ? 14.981 -6.990 -26.543 1.00 88.81 88 THR A C 1
ATOM 738 O O . THR A 1 88 ? 14.208 -6.134 -26.119 1.00 88.81 88 THR A O 1
ATOM 741 N N . PRO A 1 89 ? 15.340 -6.991 -27.838 1.00 88.94 89 PRO A N 1
ATOM 742 C CA . PRO A 1 89 ? 14.768 -6.064 -28.817 1.00 88.94 89 PRO A CA 1
ATOM 743 C C . PRO A 1 89 ? 13.370 -6.507 -29.306 1.00 88.94 89 PRO A C 1
ATOM 745 O O . PRO A 1 89 ? 12.995 -6.237 -30.446 1.00 88.94 89 PRO A O 1
ATOM 748 N N . SER A 1 90 ? 12.613 -7.252 -28.494 1.00 92.38 90 SER A N 1
ATOM 749 C CA . SER A 1 90 ? 11.315 -7.807 -28.884 1.00 92.38 90 SER A CA 1
ATOM 750 C C . SER A 1 90 ? 10.228 -6.725 -28.908 1.00 92.38 90 SER A C 1
ATOM 752 O O . SER A 1 90 ? 10.014 -6.063 -27.889 1.00 92.38 90 SER A O 1
ATOM 754 N N . PRO A 1 91 ? 9.447 -6.600 -30.000 1.00 92.88 91 PRO A N 1
ATOM 755 C CA . PRO A 1 91 ? 8.301 -5.690 -30.044 1.00 92.88 91 PRO A CA 1
ATOM 756 C C . PRO A 1 91 ? 7.267 -5.968 -28.947 1.00 92.88 91 PRO A C 1
ATOM 758 O O . PRO A 1 91 ? 6.638 -5.048 -28.438 1.00 92.88 91 PRO A O 1
ATOM 761 N N . MET A 1 92 ? 7.111 -7.236 -28.554 1.00 93.06 92 MET A N 1
ATOM 762 C CA . MET A 1 92 ? 6.200 -7.633 -27.478 1.00 93.06 92 MET A CA 1
ATOM 763 C C . MET A 1 92 ? 6.680 -7.127 -26.114 1.00 93.06 92 MET A C 1
ATOM 765 O O . MET A 1 92 ? 5.869 -6.720 -25.289 1.00 93.06 92 MET A O 1
ATOM 769 N N . GLU A 1 93 ? 7.993 -7.144 -25.876 1.00 91.81 93 GLU A N 1
ATOM 770 C CA . GLU A 1 93 ? 8.570 -6.655 -24.623 1.00 91.81 93 GLU A CA 1
ATOM 771 C C . GLU A 1 93 ? 8.418 -5.137 -24.513 1.00 91.81 93 GLU A C 1
ATOM 773 O O . GLU A 1 93 ? 8.020 -4.635 -23.467 1.00 91.81 93 GLU A O 1
ATOM 778 N N . GLN A 1 94 ? 8.634 -4.417 -25.616 1.00 91.12 94 GLN A N 1
ATOM 779 C CA . GLN A 1 94 ? 8.386 -2.980 -25.669 1.00 91.12 94 GLN A CA 1
ATOM 780 C C . GLN A 1 94 ? 6.913 -2.646 -25.398 1.00 91.12 94 GLN A C 1
ATOM 782 O O . GLN A 1 94 ? 6.610 -1.787 -24.580 1.00 91.12 94 GLN A O 1
ATOM 787 N N . GLN A 1 95 ? 5.989 -3.388 -26.009 1.00 91.69 95 GLN A N 1
ATOM 788 C CA . GLN A 1 95 ? 4.562 -3.181 -25.782 1.00 91.69 95 GLN A CA 1
ATOM 789 C C . GLN A 1 95 ? 4.152 -3.467 -24.327 1.00 91.69 95 GLN A C 1
ATOM 791 O O . GLN A 1 95 ? 3.301 -2.774 -23.778 1.00 91.69 95 GLN A O 1
ATOM 796 N N . ALA A 1 96 ? 4.760 -4.471 -23.687 1.00 90.50 96 ALA A N 1
ATOM 797 C CA . ALA A 1 96 ? 4.529 -4.762 -22.275 1.00 90.50 96 ALA A CA 1
ATOM 798 C C . ALA A 1 96 ? 5.098 -3.668 -21.356 1.00 90.50 96 ALA A C 1
ATOM 800 O O . ALA A 1 96 ? 4.456 -3.328 -20.364 1.00 90.50 96 ALA A O 1
ATOM 801 N N . ALA A 1 97 ? 6.261 -3.101 -21.692 1.00 90.00 97 ALA A N 1
ATOM 802 C CA . ALA A 1 97 ? 6.872 -1.994 -20.956 1.00 90.00 97 ALA A CA 1
ATOM 803 C C . ALA A 1 97 ? 5.992 -0.736 -20.955 1.00 90.00 97 ALA A C 1
ATOM 805 O O . ALA A 1 97 ? 5.907 -0.065 -19.933 1.00 90.00 97 ALA A O 1
ATOM 806 N N . ASP A 1 98 ? 5.303 -0.462 -22.065 1.00 87.94 98 ASP A N 1
ATOM 807 C CA . ASP A 1 98 ? 4.410 0.695 -22.193 1.00 87.94 98 ASP A CA 1
ATOM 808 C C . ASP A 1 98 ? 3.067 0.509 -21.459 1.00 87.94 98 ASP A C 1
ATOM 810 O O . ASP A 1 98 ? 2.398 1.485 -21.122 1.00 87.94 98 ASP A O 1
ATOM 814 N N . GLN A 1 99 ? 2.624 -0.737 -21.252 1.00 88.50 99 GLN A N 1
ATOM 815 C CA . GLN A 1 99 ? 1.305 -1.044 -20.678 1.00 88.50 99 GLN A CA 1
ATOM 816 C C . GLN A 1 99 ? 1.347 -1.361 -19.181 1.00 88.50 99 GLN A C 1
ATOM 818 O O . GLN A 1 99 ? 0.354 -1.159 -18.481 1.00 88.50 99 GLN A O 1
ATOM 823 N N . TYR A 1 100 ? 2.453 -1.912 -18.681 1.00 87.81 100 TYR A N 1
ATOM 824 C CA . TYR A 1 100 ? 2.554 -2.348 -17.293 1.00 87.81 100 TYR A CA 1
ATOM 825 C C . TYR A 1 100 ? 3.246 -1.325 -16.412 1.00 87.81 100 TYR A C 1
ATOM 827 O O . TYR A 1 100 ? 4.199 -0.666 -16.814 1.00 87.81 100 TYR A O 1
ATOM 835 N N . THR A 1 101 ? 2.818 -1.277 -15.148 1.00 87.81 101 THR A N 1
ATOM 836 C CA . THR A 1 101 ? 3.606 -0.589 -14.131 1.00 87.81 101 THR A CA 1
ATOM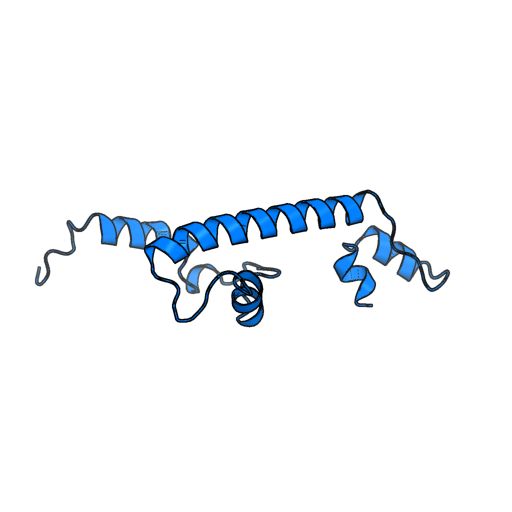 837 C C . THR A 1 101 ? 4.967 -1.257 -13.999 1.00 87.81 101 THR A C 1
ATOM 839 O O . THR A 1 101 ? 5.105 -2.478 -14.155 1.00 87.81 101 THR A O 1
ATOM 842 N N . ARG A 1 102 ? 5.982 -0.466 -13.657 1.00 86.81 102 ARG A N 1
ATOM 843 C CA . ARG A 1 102 ? 7.371 -0.928 -13.541 1.00 86.81 102 ARG A CA 1
ATOM 844 C C . ARG A 1 102 ? 7.510 -2.183 -12.672 1.00 86.81 102 ARG A C 1
ATOM 846 O O . ARG A 1 102 ? 8.179 -3.143 -13.052 1.00 86.81 102 ARG A O 1
ATOM 853 N N . THR A 1 103 ? 6.816 -2.214 -11.534 1.00 86.25 103 THR A N 1
ATOM 854 C CA . THR A 1 103 ? 6.803 -3.355 -10.605 1.00 86.25 103 THR A CA 1
ATOM 855 C C . THR A 1 103 ? 6.238 -4.628 -11.231 1.00 86.25 103 THR A C 1
ATOM 857 O O . THR A 1 103 ? 6.684 -5.725 -10.900 1.00 86.25 103 THR A O 1
ATOM 860 N N . ILE A 1 104 ? 5.238 -4.507 -12.106 1.00 87.19 104 ILE A N 1
ATOM 861 C CA . ILE A 1 104 ? 4.624 -5.648 -12.786 1.00 87.19 104 ILE A CA 1
ATOM 862 C C . ILE A 1 104 ? 5.501 -6.104 -13.948 1.00 87.19 104 ILE A C 1
ATOM 864 O O . ILE A 1 104 ? 5.728 -7.303 -14.077 1.00 87.19 104 ILE A O 1
ATOM 868 N N . PHE A 1 105 ? 6.061 -5.177 -14.727 1.00 89.00 105 PHE A N 1
ATOM 869 C CA . PHE A 1 105 ? 6.960 -5.503 -15.834 1.00 89.00 105 PHE A CA 1
ATOM 870 C C . PHE A 1 105 ? 8.179 -6.322 -15.377 1.00 89.00 105 PHE A C 1
ATOM 872 O O . PHE A 1 105 ? 8.491 -7.345 -15.975 1.00 89.00 105 PHE A O 1
ATOM 879 N N . VAL A 1 106 ? 8.815 -5.942 -14.261 1.00 86.88 106 VAL A N 1
ATOM 880 C CA . VAL A 1 106 ? 10.006 -6.634 -13.720 1.00 86.88 106 VAL A CA 1
ATOM 881 C C . VAL A 1 106 ? 9.722 -8.069 -13.247 1.00 86.88 106 VAL A C 1
ATOM 883 O O . VAL A 1 106 ? 10.653 -8.863 -13.111 1.00 86.88 106 VAL A O 1
ATOM 886 N N . LYS A 1 107 ? 8.458 -8.435 -12.996 1.00 84.62 107 LYS A N 1
ATOM 887 C CA . LYS A 1 107 ? 8.099 -9.812 -12.611 1.00 84.62 107 LYS A CA 1
ATOM 888 C C . LYS A 1 107 ? 8.178 -10.807 -13.775 1.00 84.62 107 LYS A C 1
ATOM 890 O O . LYS A 1 107 ? 8.126 -12.008 -13.505 1.00 84.62 107 LYS A O 1
ATOM 895 N N . PHE A 1 108 ? 8.284 -10.328 -15.015 1.00 75.25 1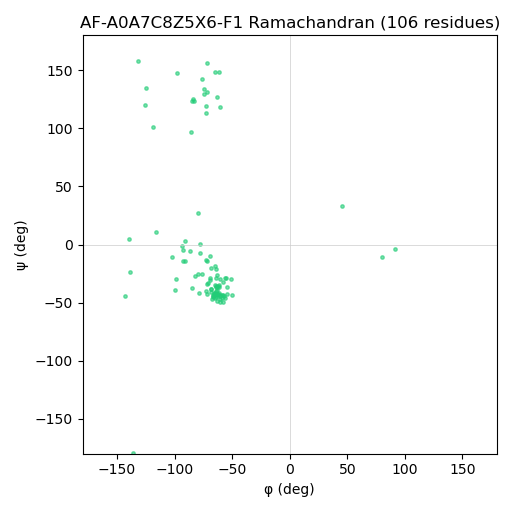08 PHE A N 1
ATOM 896 C CA . PHE A 1 108 ? 8.395 -11.136 -16.231 1.00 75.25 108 PHE A CA 1
ATOM 897 C C . PHE A 1 108 ? 9.846 -11.176 -16.765 1.00 75.25 108 PHE A C 1
ATOM 899 O O . PHE A 1 108 ? 10.194 -12.207 -17.378 1.00 75.25 108 PHE A O 1
#

Organism: Opuntia streptacantha (NCBI:txid393608)

InterPro domains:
  IPR031052 FHY3/FAR1 family [PTHR31669] (1-108)

Secondary structure (DSSP, 8-state):
--S-GGG-HHHHHHHHGGGGT-GGGGTT---SSTTSHHHHHHHSTTT--TT--HHHHHHHHHHHHHHHHHHHHHHHHHHHH-PPPPSS--HHHHHHHHHS-HHHHTT-

Solvent-accessible surface area (backbone atoms only — not comparable to full-atom values): 6763 Å² total; per-residue (Å²): 136,91,73,70,65,92,76,40,63,67,60,52,51,54,58,72,46,34,73,82,74,41,70,84,64,45,73,91,62,87,64,95,54,66,77,42,79,64,33,52,52,61,58,40,59,94,60,63,58,94,83,57,46,74,77,54,42,56,56,34,48,54,49,42,49,51,59,49,49,52,51,49,53,51,53,50,50,46,41,74,76,45,82,69,84,74,92,59,96,44,71,68,57,55,54,43,52,77,71,39,52,50,79,61,47,72,75,110